Protein AF-A0A0J8TWX1-F1 (afdb_monomer)

Nearest PDB structures (foldseek):
  1ts9-assembly1_A  TM=3.522E-01  e=2.002E+00  Archaeoglobus fulgidus
  6nrb-assembly1_3  TM=3.513E-01  e=4.137E+00  Homo sapiens

pLDDT: mean 90.75, std 7.68, range [50.47, 98.0]

Mean predicted aligned error: 4.65 Å

Solvent-accessible surface area (backbone atoms only — not comparable to full-atom values): 4596 Å² total; per-residue (Å²): 133,81,83,74,85,79,68,78,42,52,49,78,47,58,41,92,50,76,65,78,35,66,20,65,89,24,76,63,73,97,71,42,49,68,45,42,48,71,44,57,26,36,35,40,52,54,96,93,38,82,42,34,23,46,56,72,54,32,52,55,53,51,53,50,50,51,51,54,50,53,51,51,32,52,75,72,75,98

Radius of gyration: 15.06 Å; Cα contacts (8 Å, |Δi|>4): 94; chains: 1; bounding box: 42×22×44 Å

Structure (mmCIF, N/CA/C/O backbone):
data_AF-A0A0J8TWX1-F1
#
_entry.id   AF-A0A0J8TWX1-F1
#
loop_
_atom_site.group_PDB
_atom_site.id
_atom_site.type_symbol
_atom_site.label_atom_id
_atom_site.label_alt_id
_atom_site.label_comp_id
_atom_site.label_asym_id
_atom_site.label_entity_id
_atom_site.label_seq_id
_atom_site.pdbx_PDB_ins_code
_atom_site.Cartn_x
_atom_site.Cartn_y
_atom_site.Cartn_z
_atom_site.occupancy
_atom_site.B_iso_or_equiv
_atom_site.auth_seq_id
_atom_site.auth_comp_id
_atom_site.auth_asym_id
_atom_site.auth_atom_id
_atom_site.pdbx_PDB_model_num
ATOM 1 N N . MET A 1 1 ? -24.713 -10.613 12.379 1.00 50.47 1 MET A N 1
ATOM 2 C CA . MET A 1 1 ? -24.292 -9.966 11.117 1.00 50.47 1 MET A CA 1
ATOM 3 C C . MET A 1 1 ? -22.771 -9.942 11.126 1.00 50.47 1 MET A C 1
ATOM 5 O O . MET A 1 1 ? -22.211 -9.353 12.039 1.00 50.47 1 MET A O 1
ATOM 9 N N . SER A 1 2 ? -22.099 -10.673 10.235 1.00 65.62 2 SER A N 1
ATOM 10 C CA . SER A 1 2 ? -20.632 -10.691 10.205 1.00 65.62 2 SER A CA 1
ATOM 11 C C . SER A 1 2 ? -20.102 -9.352 9.679 1.00 65.62 2 SER A C 1
ATOM 13 O O . SER A 1 2 ? -20.713 -8.786 8.763 1.00 65.62 2 SER A O 1
ATOM 15 N N . PRO A 1 3 ? -18.981 -8.838 10.208 1.00 76.69 3 PRO A N 1
ATOM 16 C CA . PRO A 1 3 ? -18.328 -7.670 9.634 1.00 76.69 3 PRO A CA 1
ATOM 17 C C . PRO A 1 3 ? -18.044 -7.911 8.147 1.00 76.69 3 PRO A C 1
ATOM 19 O O . PRO A 1 3 ? -17.603 -8.994 7.757 1.00 76.69 3 PRO A O 1
ATOM 22 N N . LYS A 1 4 ? -18.321 -6.918 7.294 1.00 76.12 4 LYS A N 1
ATOM 23 C CA . LYS A 1 4 ? -17.929 -6.985 5.878 1.00 76.12 4 LYS A CA 1
ATOM 24 C C . LYS A 1 4 ? -16.402 -6.902 5.784 1.00 76.12 4 LYS A C 1
ATOM 26 O O . LYS A 1 4 ? -15.779 -6.198 6.572 1.00 76.12 4 LYS A O 1
ATOM 31 N N . ALA A 1 5 ? -15.811 -7.575 4.796 1.00 75.25 5 ALA A N 1
ATOM 32 C CA . ALA A 1 5 ? -14.378 -7.471 4.529 1.00 75.25 5 ALA A CA 1
ATOM 33 C C . ALA A 1 5 ? -13.973 -6.005 4.284 1.00 75.25 5 ALA A C 1
ATOM 35 O O . ALA A 1 5 ? -14.547 -5.343 3.412 1.00 75.25 5 ALA A O 1
ATOM 36 N N . ILE A 1 6 ? -13.001 -5.528 5.067 1.00 74.50 6 ILE A N 1
ATOM 37 C CA . ILE A 1 6 ? -12.538 -4.131 5.093 1.00 74.50 6 ILE A CA 1
ATOM 38 C C . ILE A 1 6 ? -11.505 -3.865 3.984 1.00 74.50 6 ILE A C 1
ATOM 40 O O . ILE A 1 6 ? -11.502 -2.793 3.386 1.00 74.50 6 ILE A O 1
ATOM 44 N N . LEU A 1 7 ? -10.678 -4.856 3.632 1.00 78.19 7 LEU A N 1
ATOM 45 C CA . LEU A 1 7 ? -9.586 -4.723 2.656 1.00 78.19 7 LEU A CA 1
ATOM 46 C C . LEU A 1 7 ? -10.070 -4.782 1.194 1.00 78.19 7 LEU A C 1
ATOM 48 O O . LEU A 1 7 ? -9.546 -5.528 0.378 1.00 78.19 7 LEU A O 1
ATOM 52 N N . ARG A 1 8 ? -11.091 -3.997 0.838 1.00 79.38 8 ARG A N 1
ATOM 53 C CA . ARG A 1 8 ? -11.591 -3.908 -0.551 1.00 79.38 8 ARG A CA 1
ATOM 54 C C . ARG A 1 8 ? -10.654 -3.130 -1.471 1.00 79.38 8 ARG A C 1
ATOM 56 O O . ARG A 1 8 ? -10.668 -3.322 -2.682 1.00 79.38 8 ARG A O 1
ATOM 63 N N . HIS A 1 9 ? -9.860 -2.250 -0.877 1.00 87.94 9 HIS A N 1
ATOM 64 C CA . HIS A 1 9 ? -8.999 -1.304 -1.573 1.00 87.94 9 HIS A CA 1
ATOM 65 C C . HIS A 1 9 ? -7.552 -1.780 -1.684 1.00 87.94 9 HIS A C 1
ATOM 67 O O . HIS A 1 9 ? -6.756 -1.110 -2.324 1.00 87.94 9 HIS A O 1
ATOM 73 N N . VAL A 1 10 ? -7.202 -2.922 -1.090 1.00 91.12 10 VAL A N 1
ATOM 74 C CA . VAL A 1 10 ? -5.833 -3.443 -1.077 1.00 91.12 10 VAL A CA 1
ATOM 75 C C . VAL A 1 10 ? -5.842 -4.862 -1.622 1.00 91.12 10 VAL A C 1
ATOM 77 O O . VAL A 1 10 ? -6.607 -5.701 -1.152 1.00 91.12 10 VAL A O 1
ATOM 80 N N . ARG A 1 11 ? -5.008 -5.139 -2.623 1.00 92.94 11 ARG A N 1
ATOM 81 C CA . ARG A 1 11 ? -4.856 -6.480 -3.200 1.00 92.94 11 ARG A CA 1
ATOM 82 C C . ARG A 1 11 ? -3.440 -6.713 -3.701 1.00 92.94 11 ARG A C 1
ATOM 84 O O . ARG A 1 11 ? -2.688 -5.769 -3.916 1.00 92.94 11 ARG A O 1
ATOM 91 N N . VAL A 1 12 ? -3.107 -7.975 -3.927 1.00 93.81 12 VAL A N 1
ATOM 92 C CA . VAL A 1 12 ? -1.852 -8.388 -4.556 1.00 93.81 12 VAL A CA 1
ATOM 93 C C . VAL A 1 12 ? -2.135 -8.759 -6.006 1.00 93.81 12 VAL A C 1
ATOM 95 O O . VAL A 1 12 ? -3.121 -9.437 -6.296 1.00 93.81 12 VAL A O 1
ATOM 98 N N . GLU A 1 13 ? -1.278 -8.312 -6.917 1.00 93.75 13 GLU A N 1
ATOM 99 C CA . GLU A 1 13 ? -1.327 -8.686 -8.328 1.00 93.75 13 GLU A CA 1
ATOM 100 C C . GLU A 1 13 ? 0.039 -9.188 -8.804 1.00 93.75 13 GLU A C 1
ATOM 102 O O . GLU A 1 13 ? 1.085 -8.735 -8.342 1.00 93.75 13 GLU A O 1
ATOM 107 N N . THR A 1 14 ? 0.016 -10.075 -9.798 1.00 92.94 14 THR A N 1
ATOM 108 C CA . THR A 1 14 ? 1.195 -10.498 -10.562 1.00 92.94 14 THR A CA 1
ATOM 109 C C . THR A 1 14 ? 0.848 -10.341 -12.047 1.00 92.94 14 THR A C 1
ATOM 111 O O . THR A 1 14 ? -0.014 -11.076 -12.547 1.00 92.94 14 THR A O 1
ATOM 114 N N . PRO A 1 15 ? 1.413 -9.351 -12.767 1.00 86.38 15 PRO A N 1
ATOM 115 C CA . PRO A 1 15 ? 1.064 -9.098 -14.157 1.00 86.38 15 PRO A CA 1
ATOM 116 C C . PRO A 1 15 ? 1.446 -10.296 -15.023 1.00 86.38 15 PRO A C 1
ATOM 118 O O . PRO A 1 15 ? 2.545 -10.835 -14.909 1.00 86.38 15 PRO A O 1
ATOM 121 N N . ARG A 1 16 ? 0.545 -10.687 -15.928 1.00 87.75 16 ARG A N 1
ATOM 122 C CA . ARG A 1 16 ? 0.813 -11.724 -16.940 1.00 87.75 16 ARG A CA 1
ATOM 123 C C . ARG A 1 16 ? 1.366 -11.156 -18.247 1.00 87.75 16 ARG A C 1
ATOM 125 O O . ARG A 1 16 ? 1.773 -11.915 -19.115 1.00 87.75 16 ARG A O 1
ATOM 132 N N . THR A 1 17 ? 1.337 -9.835 -18.404 1.00 86.44 17 THR A N 1
ATOM 133 C CA . THR A 1 17 ? 1.789 -9.126 -19.604 1.00 86.44 17 THR A CA 1
ATOM 134 C C . THR A 1 17 ? 2.917 -8.168 -19.246 1.00 86.44 17 THR A C 1
ATOM 136 O O . THR A 1 17 ? 2.924 -7.604 -18.153 1.00 86.44 17 THR A O 1
ATOM 139 N N . ASN A 1 18 ? 3.834 -7.938 -20.187 1.00 82.81 18 ASN A N 1
ATOM 140 C CA . ASN A 1 18 ? 4.977 -7.027 -20.034 1.00 82.81 18 ASN A CA 1
ATOM 141 C C . ASN A 1 18 ? 4.597 -5.540 -20.160 1.00 82.81 18 ASN A C 1
ATOM 143 O O . ASN A 1 18 ? 5.417 -4.721 -20.557 1.00 82.81 18 ASN A O 1
ATOM 147 N N . HIS A 1 19 ? 3.350 -5.171 -19.856 1.00 87.50 19 HIS A N 1
ATOM 148 C CA . HIS A 1 19 ? 2.981 -3.759 -19.833 1.00 87.50 19 HIS A CA 1
ATOM 149 C C . HIS A 1 19 ? 3.630 -3.096 -18.624 1.00 87.50 19 HIS A C 1
ATOM 151 O O . HIS A 1 19 ? 3.336 -3.471 -17.487 1.00 87.50 19 HIS A O 1
ATOM 157 N N . GLU A 1 20 ? 4.483 -2.113 -18.892 1.00 89.38 20 GLU A N 1
ATOM 158 C CA . GLU A 1 20 ? 5.200 -1.357 -17.876 1.00 89.38 20 GLU A CA 1
ATOM 159 C C . GLU A 1 20 ? 4.225 -0.683 -16.908 1.00 89.38 20 GLU A C 1
ATOM 161 O O . GLU A 1 20 ? 3.301 0.038 -17.296 1.00 89.38 20 GLU A O 1
ATOM 166 N N . ARG A 1 21 ? 4.426 -0.926 -15.613 1.00 91.00 21 ARG A N 1
ATOM 167 C CA . ARG A 1 21 ? 3.661 -0.299 -14.536 1.00 91.00 21 ARG A CA 1
ATOM 168 C C . ARG A 1 21 ? 4.625 0.448 -13.637 1.00 91.00 21 ARG A C 1
ATOM 170 O O . ARG A 1 21 ? 5.556 -0.142 -13.107 1.00 91.00 21 ARG A O 1
ATOM 177 N N . HIS A 1 22 ? 4.395 1.731 -13.410 1.00 92.69 22 HIS A N 1
ATOM 178 C CA . HIS A 1 22 ? 5.239 2.478 -12.486 1.00 92.69 22 HIS A CA 1
ATOM 179 C C . HIS A 1 22 ? 4.980 2.082 -11.030 1.00 92.69 22 HIS A C 1
ATOM 181 O O . HIS A 1 22 ? 3.825 1.986 -10.601 1.00 92.69 22 HIS A O 1
ATOM 187 N N . CYS A 1 23 ? 6.059 1.916 -10.264 1.00 95.06 23 CYS A N 1
ATOM 188 C CA . CYS A 1 23 ? 5.977 1.852 -8.811 1.00 95.06 23 CYS A CA 1
ATOM 189 C C . CYS A 1 23 ? 5.703 3.256 -8.247 1.00 95.06 23 CYS A C 1
ATOM 191 O O . CYS A 1 23 ? 6.487 4.182 -8.451 1.00 95.06 23 CYS A O 1
ATOM 193 N N . ALA A 1 24 ? 4.616 3.414 -7.495 1.00 95.12 24 ALA A N 1
ATOM 194 C CA . ALA A 1 24 ? 4.178 4.681 -6.915 1.00 95.12 24 ALA A CA 1
ATOM 195 C C . ALA A 1 24 ? 5.184 5.266 -5.907 1.00 95.12 24 ALA A C 1
ATOM 197 O O . ALA A 1 24 ? 5.320 6.482 -5.826 1.00 95.12 24 ALA A O 1
ATOM 198 N N . ALA A 1 25 ? 5.932 4.418 -5.191 1.00 94.19 25 ALA A N 1
ATOM 199 C CA . ALA A 1 25 ? 7.004 4.856 -4.288 1.00 94.19 25 ALA A CA 1
ATOM 200 C C . ALA A 1 25 ? 8.288 5.287 -5.026 1.00 94.19 25 ALA A C 1
ATOM 202 O O . ALA A 1 25 ? 9.116 6.006 -4.477 1.00 94.19 25 ALA A O 1
ATOM 203 N N . HIS A 1 26 ? 8.455 4.872 -6.283 1.00 94.88 26 HIS A N 1
ATOM 204 C CA . HIS A 1 26 ? 9.712 4.977 -7.022 1.00 94.88 26 HIS A CA 1
ATOM 205 C C . HIS A 1 26 ? 9.480 5.570 -8.415 1.00 94.88 26 HIS A C 1
ATOM 207 O O . HIS A 1 26 ? 9.829 4.982 -9.436 1.00 94.88 26 HIS A O 1
ATOM 213 N N . LEU A 1 27 ? 8.855 6.748 -8.464 1.00 88.31 27 LEU A N 1
ATOM 214 C CA . LEU A 1 27 ? 8.533 7.420 -9.728 1.00 88.31 27 LEU A CA 1
ATOM 215 C C . LEU A 1 27 ? 9.723 8.167 -10.342 1.00 88.31 27 LEU A C 1
ATOM 217 O O . LEU A 1 27 ? 9.735 8.417 -11.545 1.00 88.31 27 LEU A O 1
ATOM 221 N N . ARG A 1 28 ? 10.686 8.604 -9.522 1.00 87.31 28 ARG A N 1
ATOM 222 C CA . ARG A 1 28 ? 11.786 9.492 -9.929 1.00 87.31 28 ARG A CA 1
ATOM 223 C C . ARG A 1 28 ? 13.064 9.184 -9.149 1.00 87.31 28 ARG A C 1
ATOM 225 O O . ARG A 1 28 ? 13.017 8.605 -8.067 1.00 87.31 28 ARG A O 1
ATOM 232 N N . GLY A 1 29 ? 14.200 9.630 -9.681 1.00 88.50 29 GLY A N 1
ATOM 233 C CA . GLY A 1 29 ? 15.511 9.473 -9.049 1.00 88.50 29 GLY A CA 1
ATOM 234 C C . GLY A 1 29 ? 16.168 8.121 -9.334 1.00 88.50 29 GLY A C 1
ATOM 235 O O . GLY A 1 29 ? 15.748 7.386 -10.222 1.00 88.50 29 GLY A O 1
ATOM 236 N N . LYS A 1 30 ? 17.225 7.803 -8.580 1.00 86.12 30 LYS A N 1
ATOM 237 C CA . LYS A 1 30 ? 18.088 6.630 -8.827 1.00 86.12 30 LYS A CA 1
ATOM 238 C C . LYS A 1 30 ? 17.391 5.280 -8.641 1.00 86.12 30 LYS A C 1
ATOM 240 O O . LYS A 1 30 ? 17.833 4.298 -9.218 1.00 86.12 30 LYS A O 1
ATOM 245 N N . ASN A 1 31 ? 16.310 5.250 -7.866 1.00 88.06 31 ASN A N 1
ATOM 246 C CA . ASN A 1 31 ? 15.560 4.030 -7.574 1.00 88.06 31 ASN A CA 1
ATOM 247 C C . ASN A 1 31 ? 14.317 3.884 -8.460 1.00 88.06 31 ASN A C 1
ATOM 249 O O . ASN A 1 31 ? 13.515 2.983 -8.222 1.00 88.06 31 ASN A O 1
ATOM 253 N N . ALA A 1 32 ? 14.124 4.775 -9.442 1.00 92.00 32 ALA A N 1
ATOM 254 C CA . ALA A 1 32 ? 12.970 4.722 -10.326 1.00 92.00 32 ALA A CA 1
ATOM 255 C C . ALA A 1 32 ? 12.972 3.435 -11.154 1.00 92.00 32 ALA A C 1
ATOM 257 O O . ALA A 1 32 ? 13.978 3.096 -11.775 1.00 92.00 32 ALA A O 1
ATOM 258 N N . HIS A 1 33 ? 11.847 2.723 -11.161 1.00 92.75 33 HIS A N 1
ATOM 259 C CA . HIS A 1 33 ? 11.720 1.463 -11.888 1.00 92.75 33 HIS A CA 1
ATOM 260 C C . HIS A 1 33 ? 10.278 1.153 -12.287 1.00 92.75 33 HIS A C 1
ATOM 262 O O . HIS A 1 33 ? 9.307 1.746 -11.795 1.00 92.75 33 HIS A O 1
ATOM 268 N N . PHE A 1 34 ? 10.169 0.171 -13.175 1.00 92.56 34 PHE A N 1
ATOM 269 C CA . PHE A 1 34 ? 8.920 -0.427 -13.610 1.00 92.56 34 PHE A CA 1
ATOM 270 C C . PHE A 1 34 ? 8.706 -1.778 -12.928 1.00 92.56 34 PHE A C 1
ATOM 272 O O . PHE A 1 34 ? 9.655 -2.497 -12.635 1.00 92.56 34 PHE A O 1
ATOM 279 N N . ILE A 1 35 ? 7.442 -2.105 -12.697 1.00 91.38 35 ILE A N 1
ATOM 280 C CA . ILE A 1 35 ? 6.946 -3.428 -12.335 1.00 91.38 35 ILE A CA 1
ATOM 281 C C . ILE A 1 35 ? 6.583 -4.117 -13.655 1.00 91.38 35 ILE A C 1
ATOM 283 O O . ILE A 1 35 ? 5.776 -3.581 -14.426 1.00 91.38 35 ILE A O 1
ATOM 287 N N . LEU A 1 36 ? 7.191 -5.270 -13.920 1.00 91.44 36 LEU A N 1
ATOM 288 C CA . LEU A 1 36 ? 7.088 -6.010 -15.178 1.00 91.44 36 LEU A CA 1
ATOM 289 C C . LEU A 1 36 ? 6.289 -7.313 -14.996 1.00 91.44 36 LEU A C 1
ATOM 291 O O . LEU A 1 36 ? 5.710 -7.572 -13.936 1.00 91.44 36 LEU A O 1
ATOM 295 N N . ALA A 1 37 ? 6.179 -8.130 -16.050 1.00 89.38 37 ALA A N 1
ATOM 296 C CA . ALA A 1 37 ? 5.487 -9.412 -15.934 1.00 89.38 37 ALA A CA 1
ATOM 297 C C . ALA A 1 37 ? 6.209 -10.345 -14.960 1.00 89.38 37 ALA A C 1
ATOM 299 O O . ALA A 1 37 ? 7.433 -10.420 -14.942 1.00 89.38 37 ALA A O 1
ATOM 300 N N . GLY A 1 38 ? 5.429 -11.086 -14.176 1.00 90.12 38 GLY A N 1
ATOM 301 C CA . GLY A 1 38 ? 5.955 -11.963 -13.131 1.00 90.12 38 GLY A CA 1
ATOM 302 C C . GLY A 1 38 ? 6.261 -11.257 -11.806 1.00 90.12 38 GLY A C 1
ATOM 303 O O . GLY A 1 38 ? 6.328 -11.937 -10.784 1.00 90.12 38 GLY A O 1
ATOM 304 N N . ASP A 1 39 ? 6.338 -9.922 -11.777 1.00 90.19 39 ASP A N 1
ATOM 305 C CA . ASP A 1 39 ? 6.589 -9.179 -10.542 1.00 90.19 39 ASP A CA 1
ATOM 306 C C . ASP A 1 39 ? 5.327 -9.091 -9.675 1.00 90.19 39 ASP A C 1
ATOM 308 O O . ASP A 1 39 ? 4.348 -8.398 -9.988 1.00 90.19 39 ASP A O 1
ATOM 312 N N . THR A 1 40 ? 5.352 -9.775 -8.535 1.00 94.12 40 THR A N 1
ATOM 313 C CA . THR A 1 40 ? 4.317 -9.629 -7.509 1.00 94.12 40 THR A CA 1
ATOM 314 C C . THR A 1 40 ? 4.414 -8.248 -6.864 1.00 94.12 40 THR A C 1
ATOM 316 O O . THR A 1 40 ? 5.474 -7.839 -6.389 1.00 94.12 40 THR A O 1
ATOM 319 N N . HIS A 1 41 ? 3.297 -7.528 -6.832 1.00 95.50 41 HIS A N 1
ATOM 320 C CA . HIS A 1 41 ? 3.223 -6.165 -6.317 1.00 95.50 41 HIS A CA 1
ATOM 321 C C . HIS A 1 41 ? 1.919 -5.921 -5.558 1.00 95.50 41 HIS A C 1
ATOM 323 O O . HIS A 1 41 ? 0.901 -6.588 -5.773 1.00 95.50 41 HIS A O 1
ATOM 329 N N . LEU A 1 42 ? 1.953 -4.932 -4.669 1.00 96.25 42 LEU A N 1
ATOM 330 C CA . LEU A 1 42 ? 0.779 -4.460 -3.949 1.00 96.25 42 LEU A CA 1
ATOM 331 C C . LEU A 1 42 ? 0.033 -3.438 -4.804 1.00 96.25 42 LEU A C 1
ATOM 333 O O . LEU A 1 42 ? 0.645 -2.555 -5.407 1.00 96.25 42 LEU A O 1
ATOM 337 N N . VAL A 1 43 ? -1.291 -3.532 -4.821 1.00 95.56 43 VAL A N 1
ATOM 338 C CA . VAL A 1 43 ? -2.179 -2.548 -5.432 1.00 95.56 43 VAL A CA 1
ATOM 339 C C . VAL A 1 43 ? -3.069 -1.952 -4.355 1.00 95.56 43 VAL A C 1
ATOM 341 O O . VAL A 1 43 ? -3.812 -2.674 -3.689 1.00 95.56 43 VAL A O 1
ATOM 344 N N . VAL A 1 44 ?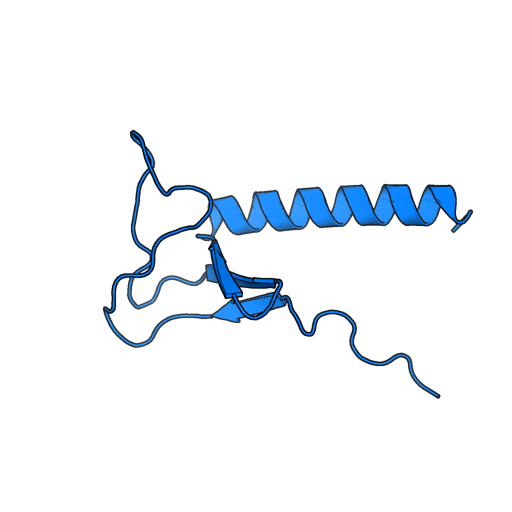 -3.014 -0.630 -4.226 1.00 94.50 44 VAL A N 1
ATOM 345 C CA . VAL A 1 44 ? -3.888 0.164 -3.362 1.00 94.50 44 VAL A CA 1
ATOM 346 C C . VAL A 1 44 ? -4.794 1.017 -4.245 1.00 94.50 44 VAL A C 1
ATOM 348 O O . VAL A 1 44 ? -4.326 1.665 -5.179 1.00 94.50 44 VAL A O 1
ATOM 351 N N . VAL A 1 45 ? -6.098 0.988 -3.987 1.00 93.62 45 VAL A N 1
ATOM 352 C CA . VAL A 1 45 ? -7.107 1.765 -4.710 1.00 93.62 45 VAL A CA 1
ATOM 353 C C . VAL A 1 45 ? -7.586 2.905 -3.827 1.00 93.62 45 VAL A C 1
ATOM 355 O O . VAL A 1 45 ? -8.272 2.670 -2.837 1.00 93.62 45 VAL A O 1
ATOM 358 N N . GLU A 1 46 ? -7.283 4.134 -4.218 1.00 89.88 46 GLU A N 1
ATOM 359 C CA . GLU A 1 46 ? -7.688 5.344 -3.507 1.00 89.88 46 GLU A CA 1
ATOM 360 C C . GLU A 1 46 ? -8.324 6.318 -4.504 1.00 89.88 46 GLU A C 1
ATOM 362 O O . GLU A 1 46 ? -7.748 6.586 -5.558 1.00 89.88 46 GLU A O 1
ATOM 367 N N . ASN A 1 47 ? -9.515 6.843 -4.190 1.00 89.25 47 ASN A N 1
ATOM 368 C CA . ASN A 1 47 ? -10.260 7.769 -5.060 1.00 89.25 47 ASN A CA 1
ATOM 369 C C . ASN A 1 47 ? -10.380 7.262 -6.514 1.00 89.25 47 ASN A C 1
ATOM 371 O O . ASN A 1 47 ? -10.080 7.990 -7.461 1.00 89.25 47 ASN A O 1
ATOM 375 N N . ASP A 1 48 ? -10.718 5.977 -6.673 1.00 88.31 48 ASP A N 1
ATOM 376 C CA . ASP A 1 48 ? -10.805 5.250 -7.953 1.00 88.31 48 ASP A CA 1
ATOM 377 C C . ASP A 1 48 ? -9.499 5.170 -8.768 1.00 88.31 48 ASP A C 1
ATOM 379 O O . ASP A 1 48 ? -9.477 4.668 -9.894 1.00 88.31 48 ASP A O 1
ATOM 383 N N . LYS A 1 49 ? -8.371 5.593 -8.187 1.00 92.88 49 LYS A N 1
ATOM 384 C CA . LYS A 1 49 ? -7.035 5.486 -8.780 1.00 92.88 49 LYS A CA 1
ATOM 385 C C . LYS A 1 49 ? -6.280 4.309 -8.185 1.00 92.88 49 LYS A C 1
ATOM 387 O O . LYS A 1 49 ? -6.363 4.031 -6.994 1.00 92.88 49 LYS A O 1
ATOM 392 N N . GLN A 1 50 ? -5.524 3.616 -9.032 1.00 93.69 50 GLN A N 1
ATOM 393 C CA . GLN A 1 50 ? -4.702 2.481 -8.621 1.00 93.69 50 GLN A CA 1
ATOM 394 C C . GLN A 1 50 ? -3.247 2.907 -8.445 1.00 93.69 50 GLN A C 1
ATOM 396 O O . GLN A 1 50 ? -2.599 3.325 -9.406 1.00 93.69 50 GLN A O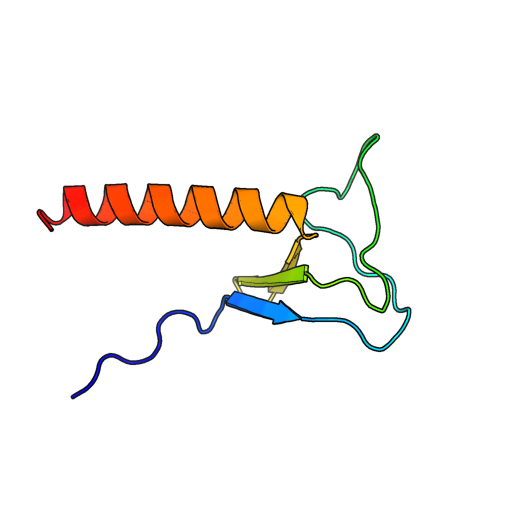 1
ATOM 40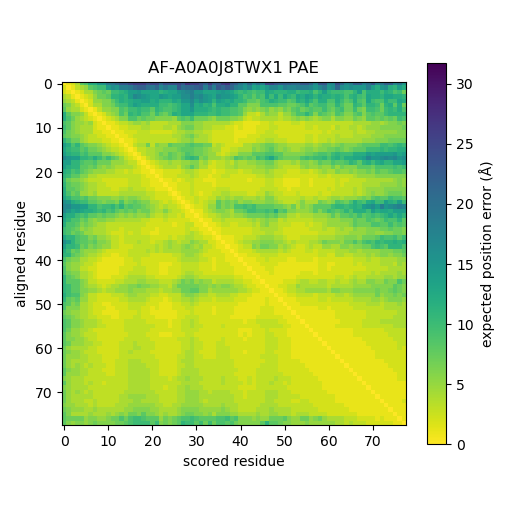1 N N . PHE A 1 51 ? -2.728 2.709 -7.242 1.00 94.75 51 PHE A N 1
ATOM 402 C CA . PHE A 1 51 ? -1.325 2.868 -6.893 1.00 94.75 51 PHE A CA 1
ATOM 403 C C . PHE A 1 51 ? -0.692 1.489 -6.764 1.00 94.75 51 PHE A C 1
ATOM 405 O O . PHE A 1 51 ? -1.265 0.589 -6.152 1.00 94.75 51 PHE A O 1
ATOM 412 N N . ARG A 1 52 ? 0.472 1.305 -7.384 1.00 95.50 52 ARG A N 1
ATOM 413 C CA . ARG A 1 52 ? 1.164 0.014 -7.439 1.00 95.50 52 ARG A CA 1
ATOM 414 C C . ARG A 1 52 ? 2.504 0.135 -6.745 1.00 95.50 52 ARG A C 1
ATOM 416 O O . ARG A 1 52 ? 3.236 1.075 -7.030 1.00 95.50 52 ARG A O 1
ATOM 423 N N . TYR A 1 53 ? 2.835 -0.802 -5.871 1.00 96.12 53 TYR A N 1
ATOM 424 C CA . TYR A 1 53 ? 4.067 -0.779 -5.088 1.00 96.12 53 TYR A CA 1
ATOM 425 C C . TYR A 1 53 ? 4.825 -2.078 -5.308 1.00 96.12 53 TYR A C 1
ATOM 427 O O . TYR A 1 53 ? 4.266 -3.158 -5.114 1.00 96.12 53 TYR A O 1
ATOM 435 N N . CYS A 1 54 ? 6.089 -1.972 -5.717 1.00 95.62 54 CYS A N 1
ATOM 436 C CA . CYS A 1 54 ? 6.979 -3.124 -5.806 1.00 95.62 54 CYS A CA 1
ATOM 437 C C . CYS A 1 54 ? 7.124 -3.810 -4.442 1.00 95.62 54 CYS A C 1
ATOM 439 O O . CYS A 1 54 ? 6.804 -3.222 -3.412 1.00 95.62 54 CYS A O 1
ATOM 441 N N . LEU A 1 55 ? 7.620 -5.046 -4.428 1.00 93.75 55 LEU A N 1
ATOM 442 C CA . LEU A 1 55 ? 7.661 -5.860 -3.213 1.00 93.75 55 LEU A CA 1
ATOM 443 C C . LEU A 1 55 ? 8.346 -5.173 -2.006 1.00 93.75 55 LEU A C 1
ATOM 445 O O . LEU A 1 55 ? 7.752 -5.200 -0.929 1.00 93.75 55 LEU A O 1
ATOM 449 N N . PRO A 1 56 ? 9.506 -4.493 -2.145 1.00 93.50 56 PRO A N 1
ATOM 450 C CA . PRO A 1 56 ? 10.095 -3.746 -1.029 1.00 93.50 56 PRO A CA 1
ATOM 451 C C . PRO A 1 56 ? 9.198 -2.609 -0.523 1.00 93.50 56 PRO A C 1
ATOM 453 O O . PRO A 1 56 ? 8.926 -2.517 0.668 1.00 93.50 56 PRO A O 1
ATOM 456 N N . ALA A 1 57 ? 8.659 -1.790 -1.432 1.00 95.56 57 ALA A N 1
ATO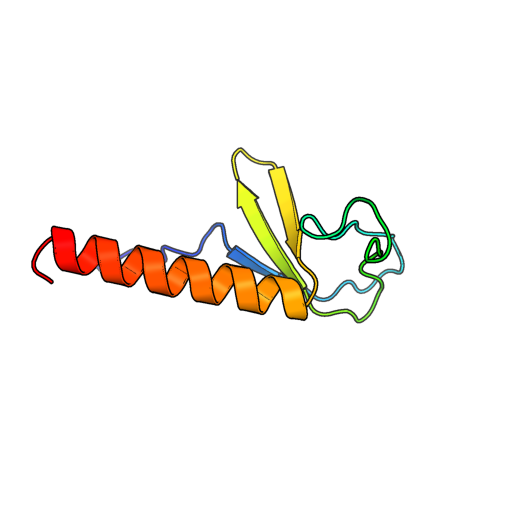M 457 C CA . ALA A 1 57 ? 7.766 -0.692 -1.064 1.00 95.56 57 ALA A CA 1
ATOM 458 C C . ALA A 1 57 ? 6.435 -1.193 -0.476 1.00 95.56 57 ALA A C 1
ATOM 460 O O . ALA A 1 57 ? 5.829 -0.528 0.357 1.00 95.56 57 ALA A O 1
ATOM 461 N N . ALA A 1 58 ? 5.969 -2.371 -0.895 1.00 95.81 58 ALA A N 1
ATOM 462 C CA . ALA A 1 58 ? 4.791 -3.005 -0.324 1.00 95.81 58 ALA A CA 1
ATOM 463 C C . ALA A 1 58 ? 4.998 -3.344 1.157 1.00 95.81 58 ALA A C 1
ATOM 465 O O . ALA A 1 58 ? 4.079 -3.126 1.941 1.00 95.81 58 ALA A O 1
ATOM 466 N N . ALA A 1 59 ? 6.184 -3.829 1.544 1.00 94.94 59 ALA A N 1
ATOM 467 C CA . ALA A 1 59 ? 6.507 -4.085 2.947 1.00 94.94 59 ALA A CA 1
ATOM 468 C C . ALA A 1 59 ? 6.419 -2.794 3.776 1.00 94.94 59 ALA A C 1
ATOM 470 O O . ALA A 1 59 ? 5.678 -2.752 4.753 1.00 94.94 59 ALA A O 1
ATOM 471 N N . GLU A 1 60 ? 7.048 -1.711 3.310 1.00 94.94 60 GLU A N 1
ATOM 472 C CA . GLU A 1 60 ? 7.008 -0.406 3.987 1.00 94.94 60 GLU A CA 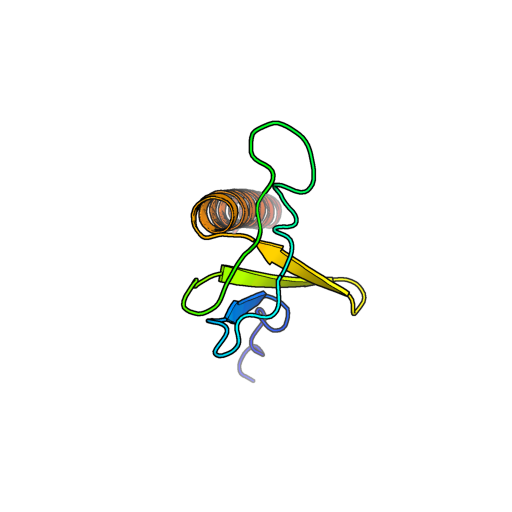1
ATOM 473 C C . GLU A 1 60 ? 5.575 0.125 4.164 1.00 94.94 60 GLU A C 1
ATOM 475 O O . GLU A 1 60 ? 5.208 0.615 5.233 1.00 94.94 60 GLU A O 1
ATOM 480 N N . VAL A 1 61 ? 4.739 0.003 3.126 1.00 93.38 61 VAL A N 1
ATOM 481 C CA . VAL A 1 61 ? 3.329 0.423 3.179 1.00 93.38 61 VAL A CA 1
ATOM 482 C C . VAL A 1 61 ? 2.543 -0.399 4.201 1.00 93.38 61 VAL A C 1
ATOM 484 O O . VAL A 1 61 ? 1.737 0.160 4.948 1.00 93.38 61 VAL A O 1
ATOM 487 N N . LEU A 1 62 ? 2.755 -1.716 4.246 1.00 93.69 62 LEU A N 1
ATOM 488 C CA . LEU A 1 62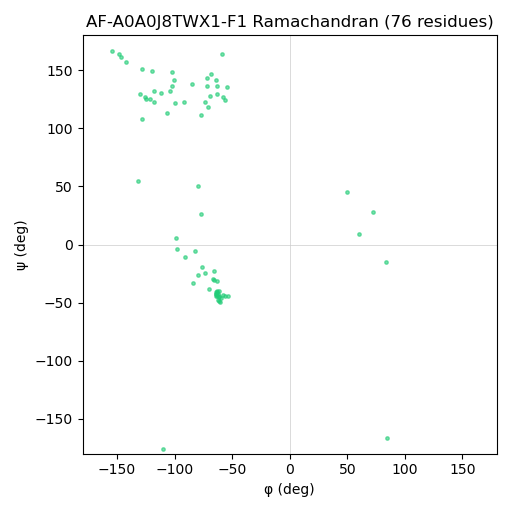 ? 2.055 -2.598 5.181 1.00 93.69 62 LEU A CA 1
ATOM 489 C C . LEU A 1 62 ? 2.512 -2.376 6.627 1.00 93.69 62 LEU A C 1
ATOM 491 O O . LEU A 1 62 ? 1.663 -2.357 7.520 1.00 93.69 62 LEU A O 1
ATOM 495 N N . ASP A 1 63 ? 3.802 -2.134 6.855 1.00 95.69 63 ASP A N 1
ATOM 496 C CA . ASP A 1 63 ? 4.346 -1.811 8.176 1.00 95.69 63 ASP A CA 1
ATOM 497 C C . ASP A 1 63 ? 3.781 -0.485 8.699 1.00 95.69 63 ASP A C 1
ATOM 499 O O . ASP A 1 63 ? 3.320 -0.399 9.843 1.00 95.69 63 ASP A O 1
ATOM 503 N N . LEU A 1 64 ? 3.723 0.541 7.842 1.00 94.00 64 LEU A N 1
ATOM 504 C CA . LEU A 1 64 ? 3.100 1.818 8.185 1.00 94.00 64 LEU A CA 1
ATOM 5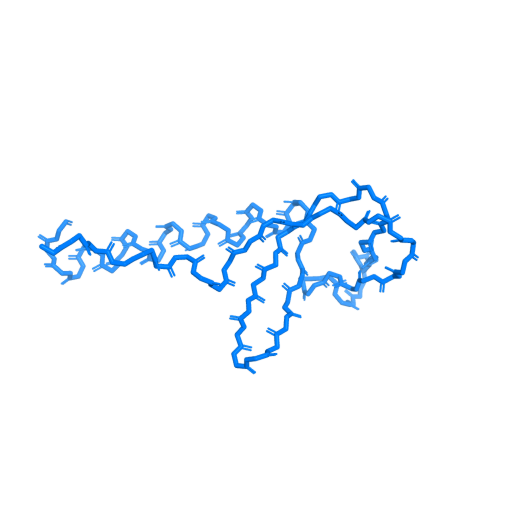05 C C . LEU A 1 64 ? 1.610 1.647 8.512 1.00 94.00 64 LEU A C 1
ATOM 507 O O . LEU A 1 64 ? 1.130 2.198 9.505 1.00 94.00 64 LEU A O 1
ATOM 511 N N . ALA A 1 65 ? 0.881 0.867 7.711 1.00 92.81 65 ALA A N 1
ATOM 512 C CA . ALA A 1 65 ? -0.534 0.594 7.947 1.00 92.81 65 ALA A CA 1
ATOM 513 C C . ALA A 1 65 ? -0.761 -0.157 9.270 1.00 92.81 65 ALA A C 1
ATOM 515 O O . ALA A 1 65 ? -1.691 0.167 10.011 1.00 92.81 65 ALA A O 1
ATOM 516 N N . ALA A 1 66 ? 0.100 -1.124 9.602 1.00 94.44 66 ALA A N 1
ATOM 517 C CA . ALA A 1 66 ? 0.048 -1.846 10.870 1.00 94.44 66 ALA A CA 1
ATOM 518 C C . ALA A 1 66 ? 0.286 -0.907 12.063 1.00 94.44 66 ALA A C 1
ATOM 520 O O . ALA A 1 66 ? -0.470 -0.946 13.038 1.00 94.44 66 ALA A O 1
ATOM 521 N N . HIS A 1 67 ? 1.274 -0.015 11.962 1.00 97.38 67 HIS A N 1
ATOM 522 C CA . HIS A 1 67 ? 1.538 1.000 12.980 1.00 97.38 67 HIS A CA 1
ATOM 523 C C . HIS A 1 67 ? 0.344 1.951 13.167 1.00 97.38 67 HIS A C 1
ATOM 525 O O . HIS A 1 67 ? -0.117 2.162 14.289 1.00 97.38 67 HIS A O 1
ATOM 531 N N . GLN A 1 68 ? -0.210 2.486 12.076 1.00 95.81 68 GLN A N 1
ATOM 532 C CA . GLN A 1 68 ? -1.374 3.377 12.122 1.00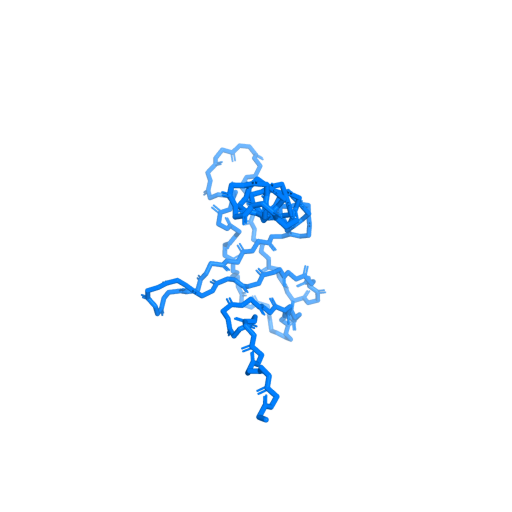 95.81 68 GLN A CA 1
ATOM 533 C C . GLN A 1 68 ? -2.613 2.695 12.713 1.00 95.81 68 GLN A C 1
ATOM 535 O O . GLN A 1 68 ? -3.337 3.305 13.499 1.00 95.81 68 GLN A O 1
ATOM 540 N N . LEU A 1 69 ? -2.845 1.421 12.381 1.00 95.06 69 LEU A N 1
AT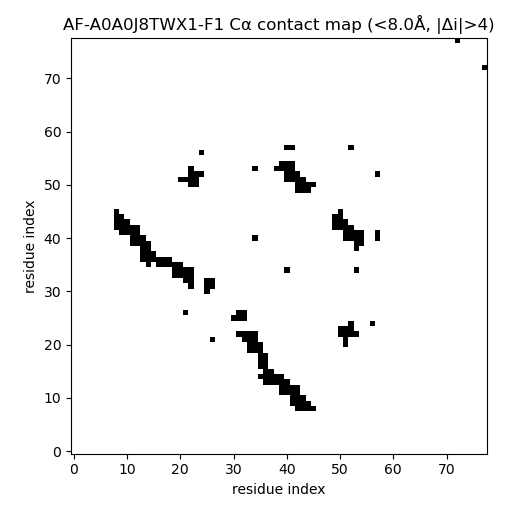OM 541 C CA . LEU A 1 69 ? -3.923 0.636 12.975 1.00 95.06 69 LEU A CA 1
ATOM 542 C C . LEU A 1 69 ? -3.715 0.446 14.482 1.00 95.06 69 LEU A C 1
ATOM 544 O O . LEU A 1 69 ? -4.672 0.576 15.244 1.00 95.06 69 LEU A O 1
ATOM 548 N N . SER A 1 70 ? -2.488 0.150 14.914 1.00 97.69 70 SER A N 1
ATOM 549 C CA . SER A 1 70 ? -2.155 0.021 16.336 1.00 97.69 70 SER A CA 1
ATOM 550 C C . SER A 1 70 ? -2.444 1.316 17.098 1.00 97.69 70 SER A C 1
ATOM 552 O O . SER A 1 70 ? -3.092 1.290 18.143 1.00 97.69 70 SER A O 1
ATOM 554 N N . GLU A 1 71 ? -2.033 2.459 16.549 1.00 98.00 71 GLU A N 1
ATOM 555 C CA . GLU A 1 71 ? -2.312 3.773 17.133 1.00 98.00 71 GLU A CA 1
ATOM 556 C C . GLU A 1 71 ? -3.814 4.072 17.204 1.00 98.00 71 GLU A C 1
ATOM 558 O O . GLU A 1 71 ? -4.306 4.538 18.232 1.00 98.00 71 GLU A O 1
ATOM 563 N N . LEU A 1 72 ? -4.568 3.747 16.151 1.00 97.56 72 LEU A N 1
ATOM 564 C CA . LEU A 1 72 ? -6.016 3.941 16.140 1.00 97.56 72 LEU A CA 1
ATOM 565 C C . LEU A 1 72 ? -6.716 3.074 17.195 1.00 97.56 72 LEU A C 1
ATOM 567 O O . LEU A 1 72 ? -7.617 3.545 17.886 1.00 97.56 72 LEU A O 1
ATOM 571 N N . ARG A 1 73 ? -6.287 1.818 17.363 1.00 97.56 73 ARG A N 1
ATOM 572 C CA . ARG A 1 73 ? -6.810 0.934 18.416 1.00 97.56 73 ARG A CA 1
ATOM 573 C C . ARG A 1 73 ? -6.541 1.504 19.803 1.00 97.56 73 ARG A C 1
ATOM 575 O O . ARG A 1 73 ? -7.471 1.602 20.597 1.00 97.56 73 ARG A O 1
ATOM 582 N N . ARG A 1 74 ? -5.319 1.991 20.041 1.00 97.75 74 ARG A N 1
ATOM 583 C CA . ARG A 1 74 ? -4.940 2.666 21.288 1.00 97.75 74 ARG A CA 1
ATOM 584 C C . ARG A 1 74 ? -5.843 3.867 21.585 1.00 97.75 74 ARG A C 1
ATOM 586 O O . ARG A 1 74 ? -6.296 4.015 22.715 1.00 97.75 74 ARG A O 1
ATOM 593 N N . GLN A 1 75 ? -6.145 4.697 20.585 1.00 97.38 75 GLN A N 1
ATOM 594 C CA . GLN A 1 75 ? -7.046 5.852 20.731 1.00 97.38 75 GLN A CA 1
ATOM 595 C C . GLN A 1 75 ? -8.495 5.454 21.044 1.00 97.38 75 GLN A C 1
ATOM 597 O O . GLN A 1 75 ? -9.194 6.184 21.742 1.00 97.38 75 GLN A O 1
ATOM 602 N N . LEU A 1 76 ? -8.937 4.294 20.557 1.00 97.69 76 LEU A N 1
ATOM 603 C CA . LEU A 1 76 ? -10.251 3.723 20.858 1.00 97.69 76 LEU A CA 1
ATOM 604 C C . LEU A 1 76 ? -10.296 2.971 22.201 1.00 97.69 76 LEU A C 1
ATOM 606 O O . LEU A 1 76 ? -11.373 2.538 22.606 1.00 97.69 76 LEU A O 1
ATOM 610 N N . GLY A 1 77 ? -9.157 2.805 22.883 1.00 96.12 77 GLY A N 1
ATOM 611 C CA . GLY A 1 77 ? -9.047 2.008 24.108 1.00 96.12 77 GLY A CA 1
ATOM 612 C C . GLY A 1 77 ? -9.147 0.491 23.880 1.00 96.12 77 GLY A C 1
ATOM 613 O O . GLY A 1 77 ? -9.621 -0.214 24.771 1.00 96.12 77 GLY A O 1
ATOM 614 N N . LEU A 1 78 ? -8.750 0.007 22.694 1.00 92.50 78 LEU A N 1
ATOM 615 C CA . LEU A 1 78 ? -8.780 -1.401 22.249 1.00 92.50 78 LEU A CA 1
ATOM 616 C C . LEU A 1 78 ? -7.398 -2.064 22.169 1.00 92.50 78 LEU A C 1
ATOM 618 O O . LEU A 1 78 ? -6.389 -1.332 22.092 1.00 92.50 78 LEU A O 1
#

Sequence (78 aa):
MSPKAILRHVRVETPRTNHERHCAAHLRGKNAHFILAGDTHLVVVENDKQFRYCLPAAAEVLDLAAHQLSELRRQLGL

Foldseek 3Di:
DDDDDPCPFKDKDADQAQDWDWQQVACDDPRTGTRGHRFIWMWGADPNDTHIHGPVRRVVVVVVVVVVVVVVCVVVVD

Organism: NCBI:txid451644

Secondary structure (DSSP, 8-state):
-PPPPS-SSEEEE--SS---EE-TT-SSSTT--EE-TT--EEEEEETTEEEEE-HHHHHHHHHHHHHHHHHHHHHHT-